Protein AF-A0A7L4N5M8-F1 (afdb_monomer_lite)

Sequence (76 aa):
GEPAILECQPPRGHPEPTIYWKKDKVRIDDREERISIRGGKLMISNTRKSDAGMYTCVGTNMVGERDSDPAELTVF

Radius of gyration: 12.6 Å; chains: 1; bounding box: 30×23×35 Å

InterPro domains:
  IPR003598 Immunoglobulin subtype 2 [SM00408] (1-64)
  IPR003599 Immunoglobulin domain subtype [SM00409] (1-76)
  IPR007110 Immunoglobulin-like domain [PS50835] (1-74)
  IPR013783 Immunoglobulin-like fold [G3DSA:2.60.40.10] (1-76)
  IPR036179 Immunoglobulin-like domain superfamily [SSF48726] (1-75)
  IPR051170 Neural and epithelial cell adhesion domain-containing protein [PTHR12231] (1-75)

pLDDT: mean 95.4, std 3.57, range [79.75, 98.44]

Secondary structure (DSSP, 8-state):
---EEEE--PPP-SSPPEEEEEETTEEPPTTSTTEEEETTEEEESS--GGG-EEEEEEEEETTEEEEPPPEEE---

Organism: NCBI:txid390723

Structure (mmCIF, N/CA/C/O backbone):
data_AF-A0A7L4N5M8-F1
#
_entry.id   AF-A0A7L4N5M8-F1
#
loop_
_atom_site.group_PDB
_atom_site.id
_atom_site.type_symbol
_atom_site.label_atom_id
_atom_site.label_alt_id
_atom_site.label_comp_id
_atom_site.label_asym_id
_atom_site.label_entity_id
_atom_site.label_seq_id
_atom_site.pdbx_PDB_ins_code
_atom_site.Cartn_x
_atom_site.Cartn_y
_atom_site.Cartn_z
_atom_site.occupancy
_atom_site.B_iso_or_equiv
_atom_site.auth_seq_id
_atom_site.auth_comp_id
_atom_site.auth_asym_id
_atom_site.auth_atom_id
_atom_site.pdbx_PDB_model_num
ATOM 1 N N . GLY A 1 1 ? -8.333 3.289 19.589 1.00 87.81 1 GLY A N 1
ATOM 2 C CA . GLY A 1 1 ? -7.846 2.199 18.746 1.00 87.81 1 GLY A CA 1
ATOM 3 C C . GLY A 1 1 ? -6.364 2.076 18.950 1.00 87.81 1 GLY A C 1
ATOM 4 O O . GLY A 1 1 ? -5.702 3.100 19.076 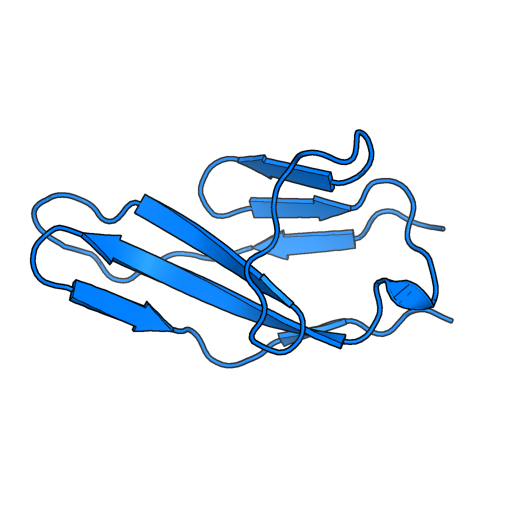1.00 87.81 1 GLY A O 1
ATOM 5 N N . GLU A 1 2 ? -5.866 0.847 18.999 1.00 94.12 2 GLU A N 1
ATOM 6 C CA . GLU A 1 2 ? -4.426 0.577 18.998 1.00 94.12 2 GLU A CA 1
ATOM 7 C C . GLU A 1 2 ? -3.805 0.984 17.653 1.00 94.12 2 GLU A C 1
ATOM 9 O O . GLU A 1 2 ? -4.518 1.023 16.639 1.00 94.12 2 GLU A O 1
ATOM 14 N N . PRO A 1 3 ? -2.505 1.308 17.612 1.00 96.38 3 PRO A N 1
ATOM 15 C CA . PRO A 1 3 ? -1.837 1.609 16.360 1.00 96.38 3 PRO A CA 1
ATOM 16 C C . PRO A 1 3 ? -1.719 0.356 15.482 1.00 96.38 3 PRO A C 1
ATOM 18 O O . PRO A 1 3 ? -1.424 -0.734 15.968 1.00 96.38 3 PRO A O 1
ATOM 21 N N . ALA A 1 4 ? -1.895 0.525 14.172 1.00 97.25 4 ALA A N 1
ATOM 22 C CA . ALA A 1 4 ? -1.606 -0.502 13.172 1.00 97.25 4 ALA A CA 1
ATOM 23 C C . ALA A 1 4 ? -0.449 -0.054 12.275 1.00 97.25 4 ALA A C 1
ATOM 25 O O . ALA A 1 4 ? -0.371 1.115 11.886 1.00 97.25 4 ALA A O 1
ATOM 26 N N . ILE A 1 5 ? 0.440 -0.992 11.945 1.00 97.38 5 ILE A N 1
ATOM 27 C CA . ILE A 1 5 ? 1.589 -0.767 11.065 1.00 97.38 5 ILE A CA 1
ATOM 28 C C . ILE A 1 5 ? 1.576 -1.839 9.980 1.00 97.38 5 ILE A C 1
ATOM 30 O O . ILE A 1 5 ? 1.548 -3.030 10.281 1.00 97.38 5 ILE A O 1
ATOM 34 N N . LEU A 1 6 ? 1.623 -1.402 8.725 1.00 97.69 6 LEU A N 1
ATOM 35 C CA . LEU A 1 6 ? 1.823 -2.255 7.560 1.00 97.69 6 LEU A CA 1
ATOM 36 C C . LEU A 1 6 ? 3.166 -1.904 6.922 1.00 97.69 6 LEU A C 1
ATOM 38 O O . LEU A 1 6 ? 3.475 -0.730 6.706 1.00 97.69 6 LEU A O 1
ATOM 42 N N . GLU A 1 7 ? 3.966 -2.925 6.633 1.00 97.06 7 GLU A N 1
ATOM 43 C CA . GLU A 1 7 ? 5.289 -2.776 6.033 1.00 97.06 7 GLU A CA 1
ATOM 44 C C . GLU A 1 7 ? 5.324 -3.422 4.652 1.00 97.06 7 GLU A C 1
ATOM 46 O O . GLU A 1 7 ? 4.760 -4.491 4.428 1.00 97.06 7 GLU A O 1
ATOM 51 N N . CYS A 1 8 ? 6.000 -2.762 3.720 1.00 96.19 8 CYS A N 1
ATOM 52 C CA . CYS A 1 8 ? 6.171 -3.224 2.356 1.00 96.19 8 CYS A CA 1
ATOM 53 C C . CYS A 1 8 ? 7.577 -2.908 1.857 1.00 96.19 8 CYS A C 1
ATOM 55 O O . CYS A 1 8 ? 8.135 -1.848 2.148 1.00 96.19 8 CYS A O 1
ATOM 57 N N . GLN A 1 9 ? 8.119 -3.807 1.041 1.00 95.75 9 GLN A N 1
ATOM 58 C CA . GLN A 1 9 ? 9.333 -3.569 0.281 1.00 95.75 9 GLN A CA 1
ATOM 59 C C . GLN A 1 9 ? 9.065 -3.880 -1.199 1.00 95.75 9 GLN A C 1
ATOM 61 O O . GLN A 1 9 ? 8.733 -5.022 -1.521 1.00 95.75 9 GLN A O 1
ATOM 66 N N . PRO A 1 10 ? 9.175 -2.896 -2.109 1.00 95.38 10 PRO A N 1
ATOM 67 C CA . PRO A 1 10 ? 8.952 -3.121 -3.526 1.00 95.38 10 PRO A CA 1
ATOM 68 C C . PRO A 1 10 ? 10.113 -3.930 -4.127 1.00 95.38 10 PRO A C 1
ATOM 70 O O . PRO A 1 10 ? 11.220 -3.941 -3.572 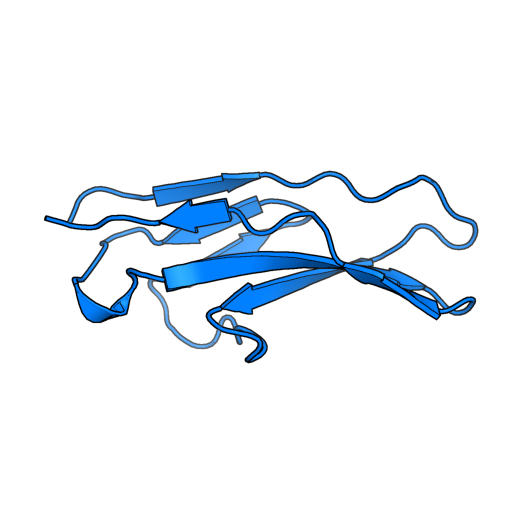1.00 95.38 10 PRO A O 1
ATOM 73 N N . PRO A 1 11 ? 9.899 -4.580 -5.284 1.00 94.88 11 PRO A N 1
ATOM 74 C CA . PRO A 1 11 ? 10.987 -5.157 -6.064 1.00 94.88 11 PRO A CA 1
ATOM 75 C C . PRO A 1 11 ? 12.060 -4.108 -6.370 1.00 94.88 11 PRO A C 1
ATOM 77 O O . PRO A 1 11 ? 11.751 -2.928 -6.521 1.00 94.88 11 PRO A O 1
ATOM 80 N N . ARG A 1 12 ? 13.317 -4.533 -6.522 1.00 95.50 12 ARG A N 1
ATOM 81 C CA . ARG A 1 12 ? 14.372 -3.628 -7.001 1.00 95.50 12 ARG A CA 1
ATOM 82 C C . ARG A 1 12 ? 14.058 -3.157 -8.420 1.00 95.50 12 ARG A C 1
ATOM 84 O O . ARG A 1 12 ? 13.572 -3.936 -9.240 1.00 95.50 12 ARG A O 1
ATOM 91 N N . GLY A 1 13 ? 14.389 -1.906 -8.718 1.00 95.88 13 GLY A N 1
ATOM 92 C CA . GLY A 1 13 ? 14.195 -1.320 -10.039 1.00 95.88 13 GLY A CA 1
ATOM 93 C C . GLY A 1 13 ? 15.150 -0.160 -10.288 1.00 95.88 13 GLY A C 1
ATOM 94 O O . GLY A 1 13 ? 15.674 0.436 -9.354 1.00 95.88 13 GLY A O 1
ATOM 95 N N . HIS A 1 14 ? 15.370 0.165 -11.562 1.00 96.25 14 HIS A N 1
ATOM 96 C CA . HIS A 1 14 ? 16.132 1.344 -11.963 1.00 96.25 14 HIS A CA 1
ATOM 97 C C . HIS A 1 14 ? 15.271 2.227 -12.874 1.00 96.25 14 HIS A C 1
ATOM 99 O O . HIS A 1 14 ? 14.904 1.776 -13.961 1.00 96.25 14 HIS A O 1
ATOM 105 N N . PRO A 1 15 ? 14.947 3.467 -12.465 1.00 96.88 15 PRO A N 1
ATOM 106 C CA . PRO A 1 15 ? 15.196 4.080 -11.152 1.00 96.88 15 PRO A CA 1
ATOM 107 C C . PRO A 1 15 ? 14.528 3.330 -9.986 1.00 96.88 15 PRO A C 1
ATOM 109 O O . PRO A 1 15 ? 13.565 2.588 -10.209 1.00 96.88 15 PRO A O 1
ATOM 112 N N . GLU A 1 16 ? 15.045 3.528 -8.766 1.00 96.44 16 GLU A N 1
ATOM 113 C CA . GLU A 1 16 ? 14.481 2.918 -7.551 1.00 96.44 16 GLU A CA 1
ATOM 114 C C . GLU A 1 16 ? 12.997 3.290 -7.409 1.00 96.44 16 GLU A C 1
ATOM 116 O O . GLU A 1 16 ? 12.643 4.465 -7.574 1.00 96.44 16 GLU A O 1
ATOM 121 N N . PRO A 1 17 ? 12.110 2.317 -7.146 1.00 96.88 17 PRO A N 1
ATOM 122 C CA . PRO A 1 17 ? 10.684 2.574 -7.096 1.00 96.88 17 PRO A CA 1
ATOM 123 C C . PRO A 1 17 ? 10.287 3.344 -5.841 1.00 96.88 17 PRO A C 1
ATOM 125 O O . PRO A 1 17 ? 10.746 3.086 -4.729 1.00 96.88 17 PRO A O 1
ATOM 128 N N . THR A 1 18 ? 9.355 4.267 -6.034 1.00 95.56 18 THR A N 1
ATOM 129 C CA . THR A 1 18 ? 8.636 4.926 -4.943 1.00 95.56 18 THR A CA 1
ATOM 130 C C . THR A 1 18 ? 7.445 4.071 -4.520 1.00 95.56 18 THR A C 1
ATOM 132 O O . THR A 1 18 ? 6.957 3.252 -5.300 1.00 95.56 18 THR A O 1
ATOM 135 N N . ILE A 1 19 ? 6.987 4.237 -3.279 1.00 96.12 19 ILE A N 1
ATOM 136 C CA . ILE A 1 19 ? 5.914 3.421 -2.704 1.00 96.12 19 ILE A CA 1
ATOM 137 C C . ILE A 1 19 ? 4.712 4.298 -2.393 1.00 96.12 19 ILE A C 1
ATOM 139 O O . ILE A 1 19 ? 4.849 5.412 -1.888 1.00 96.12 19 ILE A O 1
ATOM 143 N N . TYR A 1 20 ? 3.529 3.755 -2.640 1.00 96.12 20 TYR A N 1
ATOM 144 C CA . TYR A 1 20 ? 2.285 4.278 -2.105 1.00 96.12 20 TYR A CA 1
ATOM 145 C C . TYR A 1 20 ? 1.348 3.142 -1.696 1.00 96.12 20 TYR A C 1
ATOM 147 O O . TYR A 1 20 ? 1.581 1.982 -2.027 1.00 96.12 20 TYR A O 1
ATOM 155 N N . TRP A 1 21 ? 0.278 3.476 -0.979 1.00 97.69 21 TRP A N 1
ATOM 156 C CA . TRP A 1 21 ? -0.679 2.495 -0.473 1.00 97.69 21 TRP A CA 1
ATOM 157 C C . TRP A 1 21 ? -2.075 2.712 -1.050 1.00 97.69 21 TRP A C 1
ATOM 159 O O . TRP A 1 21 ? -2.493 3.842 -1.315 1.00 97.69 21 TRP A O 1
ATOM 169 N N . LYS A 1 22 ? -2.805 1.613 -1.223 1.00 97.69 22 LYS A N 1
ATOM 170 C CA . LYS A 1 22 ? -4.231 1.580 -1.544 1.00 97.69 22 LYS A CA 1
ATOM 171 C C . LYS A 1 22 ? -4.977 0.871 -0.410 1.00 97.69 22 LYS A C 1
ATOM 173 O O . LYS A 1 22 ? -4.498 -0.152 0.0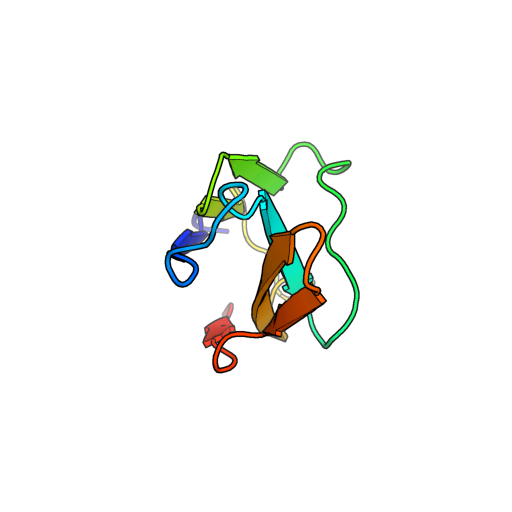70 1.00 97.69 22 LYS A O 1
ATOM 178 N N . LYS A 1 23 ? -6.147 1.382 -0.029 1.00 97.50 23 LYS A N 1
ATOM 179 C CA . LYS A 1 23 ? -7.151 0.701 0.799 1.00 97.50 23 LYS A CA 1
ATOM 180 C C . LYS A 1 23 ? -8.355 0.413 -0.083 1.00 97.50 23 LYS A C 1
ATOM 182 O O . LYS A 1 23 ? -8.880 1.329 -0.710 1.00 97.50 23 LYS A O 1
ATOM 187 N N . ASP A 1 24 ? -8.769 -0.844 -0.173 1.00 97.31 24 ASP A N 1
ATOM 188 C CA . ASP A 1 24 ? -9.917 -1.271 -0.977 1.00 97.31 24 ASP A CA 1
ATOM 189 C C . ASP A 1 24 ? -9.823 -0.761 -2.432 1.00 97.31 24 ASP A C 1
ATOM 191 O O . ASP A 1 24 ? -10.795 -0.306 -3.031 1.00 97.31 24 ASP A O 1
ATOM 195 N N . LYS A 1 25 ? -8.606 -0.829 -3.000 1.00 96.75 25 LYS A N 1
ATOM 196 C CA . LYS A 1 25 ? -8.212 -0.337 -4.341 1.00 96.75 25 LYS A CA 1
ATOM 197 C C . LYS A 1 25 ? -8.191 1.188 -4.516 1.00 96.75 25 LYS A C 1
ATOM 199 O O . LYS A 1 25 ? -7.804 1.661 -5.584 1.00 96.75 25 LYS A O 1
ATOM 204 N N . VAL A 1 26 ? -8.528 1.961 -3.488 1.00 96.44 26 VAL A N 1
ATOM 205 C CA . VAL A 1 26 ? -8.476 3.428 -3.497 1.00 96.44 26 VAL A CA 1
ATOM 206 C C . VAL A 1 26 ? -7.157 3.895 -2.895 1.00 96.44 26 VAL A C 1
ATOM 208 O O . VAL A 1 26 ? -6.760 3.433 -1.828 1.00 96.44 26 VAL A O 1
ATOM 211 N N . ARG A 1 27 ? -6.457 4.808 -3.575 1.00 95.56 27 ARG A N 1
ATOM 212 C CA . ARG A 1 27 ? -5.201 5.379 -3.073 1.00 95.56 27 ARG A CA 1
ATOM 213 C C . ARG A 1 27 ? -5.433 6.061 -1.722 1.00 95.56 27 ARG A C 1
ATOM 215 O O . ARG A 1 27 ? -6.370 6.840 -1.575 1.00 95.56 27 ARG A O 1
ATOM 222 N N . ILE A 1 28 ? -4.562 5.773 -0.762 1.00 94.50 28 ILE A N 1
ATOM 223 C CA . ILE A 1 28 ? -4.547 6.448 0.532 1.00 94.50 28 ILE A CA 1
ATOM 224 C C . ILE A 1 28 ? -3.752 7.737 0.376 1.00 94.50 28 ILE A C 1
ATOM 226 O O . ILE A 1 28 ? -2.574 7.703 0.016 1.00 94.50 28 ILE A O 1
ATOM 230 N N . ASP A 1 29 ? -4.401 8.852 0.680 1.00 86.56 29 ASP A N 1
ATOM 231 C CA . ASP A 1 29 ? -3.733 10.130 0.867 1.00 86.56 29 ASP A CA 1
ATOM 232 C C . ASP A 1 29 ? -3.407 10.298 2.358 1.00 86.56 29 ASP A C 1
ATOM 234 O O . ASP A 1 29 ? -4.252 10.067 3.223 1.00 86.56 29 ASP A O 1
ATOM 238 N N . ASP A 1 30 ? -2.197 10.742 2.679 1.00 79.75 30 ASP A N 1
ATOM 239 C CA . ASP A 1 30 ? -1.714 10.998 4.044 1.00 79.75 30 ASP A CA 1
ATOM 240 C C . ASP A 1 30 ? -2.204 12.346 4.612 1.00 79.75 30 ASP A C 1
ATOM 242 O O . ASP A 1 30 ? -1.529 13.000 5.401 1.00 79.75 30 ASP A O 1
ATOM 246 N N . ARG A 1 31 ? -3.407 12.778 4.213 1.00 83.19 31 ARG A N 1
ATOM 247 C CA . ARG A 1 31 ? -4.001 14.059 4.639 1.00 83.19 31 ARG A CA 1
ATOM 248 C C . ARG A 1 31 ? -4.584 14.012 6.048 1.00 83.19 31 ARG A C 1
ATOM 250 O O . ARG A 1 31 ? -4.823 15.058 6.645 1.00 83.19 31 ARG A O 1
ATOM 257 N N . GLU A 1 32 ? -4.863 12.818 6.562 1.00 86.25 32 GLU A N 1
ATOM 258 C CA . GLU A 1 32 ? -5.331 12.637 7.932 1.00 86.25 32 GLU A CA 1
ATOM 259 C C . GLU A 1 32 ? -4.148 12.579 8.899 1.00 86.25 32 GLU A C 1
ATOM 261 O O . GLU A 1 32 ? -3.293 11.714 8.757 1.00 86.25 32 GLU A O 1
ATOM 266 N N . GLU A 1 33 ? -4.150 13.391 9.961 1.00 90.75 33 GLU A N 1
ATOM 267 C CA . GLU A 1 33 ? -3.071 13.413 10.973 1.00 90.75 33 GLU A CA 1
ATOM 268 C C . GLU A 1 33 ? -2.773 12.042 11.615 1.00 90.75 33 GLU A C 1
ATOM 270 O O . GLU A 1 33 ? -1.674 11.801 12.113 1.00 90.75 33 GLU A O 1
ATOM 275 N N . ARG A 1 34 ? -3.751 11.123 11.619 1.00 94.25 34 ARG A N 1
ATOM 276 C CA . ARG A 1 34 ? -3.592 9.760 12.157 1.00 94.25 34 ARG A CA 1
ATOM 277 C C . ARG A 1 34 ? -2.843 8.814 11.222 1.00 94.25 34 ARG A C 1
ATOM 279 O O . ARG A 1 34 ? -2.397 7.763 11.682 1.00 94.25 34 ARG A O 1
ATOM 286 N N . ILE A 1 35 ? -2.791 9.130 9.930 1.00 95.19 35 ILE A N 1
ATOM 287 C CA . ILE A 1 35 ? -2.241 8.275 8.882 1.00 95.19 35 ILE A CA 1
ATOM 288 C C . ILE A 1 35 ? -0.907 8.867 8.451 1.00 95.19 35 ILE A C 1
ATOM 290 O O . ILE A 1 35 ? -0.816 10.031 8.085 1.00 95.19 35 ILE A O 1
ATOM 294 N N . SER A 1 36 ? 0.143 8.054 8.473 1.00 94.81 36 SER A N 1
ATOM 295 C CA . SER A 1 36 ? 1.455 8.476 7.988 1.00 94.81 36 SER A CA 1
ATOM 296 C C . SER A 1 36 ? 2.074 7.412 7.098 1.00 94.81 36 SER A C 1
ATOM 298 O O . SER A 1 36 ? 2.018 6.218 7.405 1.00 94.81 36 SER A O 1
ATOM 300 N N . ILE A 1 37 ? 2.669 7.859 5.993 1.00 94.25 37 ILE A N 1
ATOM 301 C CA . ILE A 1 37 ? 3.385 7.009 5.044 1.00 94.25 37 ILE A CA 1
ATOM 302 C C . ILE A 1 37 ? 4.845 7.455 5.032 1.00 94.25 37 ILE A C 1
ATOM 304 O O . ILE A 1 37 ? 5.157 8.604 4.725 1.00 94.25 37 ILE A O 1
ATOM 308 N N . ARG A 1 38 ? 5.760 6.555 5.402 1.00 90.94 38 ARG A N 1
ATOM 309 C CA . ARG A 1 38 ? 7.207 6.817 5.391 1.00 90.94 38 ARG A CA 1
ATOM 310 C C . ARG A 1 38 ? 7.936 5.661 4.727 1.00 90.94 38 ARG A C 1
ATOM 312 O O . ARG A 1 38 ? 8.063 4.579 5.302 1.00 90.94 38 ARG A O 1
ATOM 319 N N . GLY A 1 39 ? 8.415 5.899 3.507 1.00 88.06 39 GLY A N 1
ATOM 320 C CA . GLY A 1 39 ? 8.968 4.843 2.663 1.00 88.06 39 GLY A CA 1
ATOM 321 C C . GLY A 1 39 ? 7.927 3.746 2.444 1.00 88.06 39 GLY A C 1
ATOM 322 O O . GLY A 1 39 ? 6.818 4.019 1.998 1.00 88.06 39 GLY A O 1
ATOM 323 N N . GLY A 1 40 ? 8.275 2.513 2.806 1.00 92.75 40 GLY A N 1
ATOM 324 C CA . GLY A 1 40 ? 7.384 1.359 2.700 1.00 92.75 40 GLY A CA 1
ATOM 325 C C . GLY A 1 40 ? 6.461 1.126 3.891 1.00 92.75 40 GLY A C 1
ATOM 326 O O . GLY A 1 40 ? 5.793 0.100 3.918 1.00 92.75 40 GLY A O 1
ATOM 327 N N . LYS A 1 41 ? 6.427 2.021 4.887 1.00 95.94 41 LYS A N 1
ATOM 328 C CA . LYS A 1 41 ? 5.600 1.847 6.090 1.00 95.94 41 LYS A CA 1
ATOM 329 C C . LYS A 1 41 ? 4.365 2.735 6.052 1.00 95.94 41 LYS A C 1
ATOM 331 O O . LYS A 1 41 ? 4.492 3.948 5.889 1.00 95.94 41 LYS A O 1
ATOM 336 N N . LEU A 1 42 ? 3.202 2.127 6.259 1.00 97.06 42 LEU A N 1
ATOM 337 C CA . LEU A 1 42 ? 1.938 2.800 6.542 1.00 97.06 42 LEU A CA 1
ATOM 338 C C . LEU A 1 42 ? 1.616 2.614 8.025 1.00 97.06 42 LEU A C 1
ATOM 340 O O . LEU A 1 42 ? 1.521 1.484 8.500 1.00 97.06 42 LEU A O 1
ATOM 344 N N . MET A 1 43 ? 1.435 3.716 8.749 1.00 97.00 43 MET A N 1
ATOM 345 C CA . MET A 1 43 ? 1.067 3.703 10.164 1.00 97.00 43 MET A CA 1
ATOM 346 C C . MET A 1 43 ? -0.255 4.437 10.375 1.00 97.00 43 MET A C 1
ATOM 348 O O . MET A 1 43 ? -0.404 5.582 9.947 1.00 97.00 43 MET A O 1
ATOM 352 N N . ILE A 1 44 ? -1.178 3.783 11.081 1.00 97.25 44 ILE A N 1
ATOM 353 C CA . ILE A 1 44 ? -2.454 4.338 11.540 1.00 97.25 44 ILE A CA 1
ATOM 354 C C . ILE A 1 44 ? -2.391 4.387 13.066 1.00 97.25 44 ILE A C 1
ATOM 356 O O . ILE A 1 44 ? -2.477 3.349 13.715 1.00 97.25 44 ILE A O 1
ATOM 360 N N . SER A 1 45 ? -2.207 5.572 13.651 1.00 96.00 45 SER A N 1
ATOM 361 C CA . SER A 1 45 ? -1.888 5.718 15.084 1.00 96.00 45 SER A CA 1
ATOM 362 C C . SER A 1 45 ? -3.049 5.403 16.034 1.00 96.00 45 SER A C 1
ATOM 364 O O . SER A 1 45 ? -2.822 4.998 17.168 1.00 96.00 45 SER A O 1
ATOM 366 N N . ASN A 1 46 ? -4.290 5.584 15.582 1.00 95.44 46 ASN A N 1
ATOM 367 C CA . ASN A 1 46 ? -5.496 5.328 16.365 1.00 95.44 46 ASN A CA 1
ATOM 368 C C . ASN A 1 46 ? -6.558 4.696 15.460 1.00 95.44 46 ASN A C 1
ATOM 370 O O . ASN A 1 46 ? -7.333 5.421 14.825 1.00 95.44 46 ASN A O 1
ATOM 374 N N . THR A 1 47 ? -6.550 3.364 15.366 1.00 96.69 47 THR A N 1
ATOM 375 C CA . THR A 1 47 ? -7.422 2.603 14.457 1.00 96.69 47 THR A CA 1
ATOM 376 C C . THR A 1 47 ? -8.911 2.751 14.776 1.00 96.69 47 THR A C 1
ATOM 378 O O . THR A 1 47 ? -9.333 2.865 15.932 1.00 96.69 47 THR A O 1
ATOM 381 N N . ARG A 1 48 ? -9.719 2.749 13.715 1.00 96.31 48 ARG A N 1
ATOM 382 C CA . ARG A 1 48 ? -11.186 2.803 13.722 1.00 96.31 48 ARG A CA 1
ATOM 383 C C . ARG A 1 48 ? -11.747 1.637 12.912 1.00 96.31 48 ARG A C 1
ATOM 385 O O . ARG A 1 48 ? -11.079 1.125 12.024 1.00 96.31 48 ARG A O 1
ATOM 392 N N . LYS A 1 49 ? -13.014 1.271 13.133 1.00 96.62 49 LYS A N 1
ATOM 393 C CA . LYS A 1 49 ? -13.684 0.220 12.336 1.00 96.62 49 LYS A CA 1
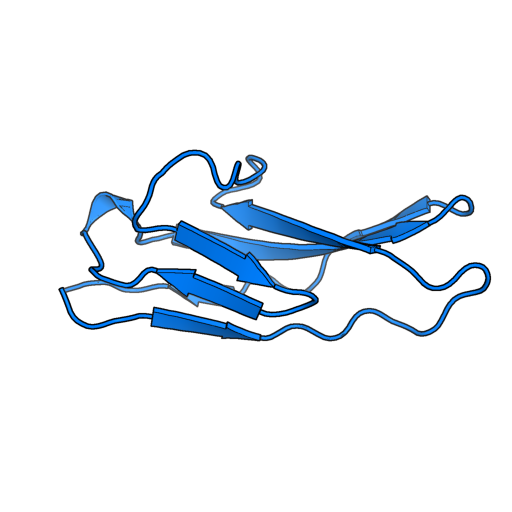ATOM 394 C C . LYS A 1 49 ? -13.701 0.521 10.833 1.00 96.62 49 LYS A C 1
ATOM 396 O O . LYS A 1 49 ? -13.628 -0.398 10.032 1.00 96.62 49 LYS A O 1
ATOM 401 N N . SER A 1 50 ? -13.739 1.800 10.454 1.00 95.38 50 SER A N 1
ATOM 402 C CA . SER A 1 50 ? -13.627 2.256 9.060 1.00 95.38 50 SER A CA 1
ATOM 403 C C . SER A 1 50 ? -12.262 1.984 8.425 1.00 95.38 50 SER A C 1
ATOM 405 O O . SER A 1 50 ? -12.153 1.964 7.200 1.00 95.38 50 SER A O 1
ATOM 407 N N . ASP A 1 51 ? -11.228 1.808 9.249 1.00 96.50 51 ASP A N 1
ATOM 408 C CA . ASP A 1 51 ? -9.872 1.524 8.795 1.00 96.50 51 ASP A CA 1
ATOM 409 C C . ASP A 1 51 ? -9.733 0.036 8.414 1.00 96.50 51 ASP A C 1
ATOM 411 O O . ASP A 1 51 ? -8.820 -0.314 7.682 1.00 96.50 51 ASP A O 1
ATOM 415 N N . ALA A 1 52 ? -10.658 -0.845 8.817 1.00 97.81 52 ALA A N 1
ATOM 416 C CA . ALA A 1 52 ? -10.652 -2.231 8.358 1.00 97.81 52 ALA A CA 1
ATOM 417 C C . ALA A 1 52 ? -10.845 -2.319 6.832 1.00 97.81 52 ALA A C 1
ATOM 419 O O . ALA A 1 52 ? -11.601 -1.534 6.246 1.00 97.81 52 ALA A O 1
ATOM 420 N N . GLY A 1 53 ? -10.156 -3.257 6.186 1.00 97.81 53 GLY A N 1
ATOM 421 C CA . GLY A 1 53 ? -10.204 -3.433 4.734 1.00 97.81 53 GLY A CA 1
ATOM 422 C C . GLY A 1 53 ? -8.948 -4.080 4.162 1.00 97.81 53 GLY A C 1
ATOM 423 O O . GLY A 1 53 ? -8.068 -4.531 4.898 1.00 97.81 53 GLY A O 1
ATOM 424 N N . MET A 1 54 ? -8.870 -4.106 2.834 1.00 98.44 54 MET A N 1
ATOM 425 C CA . MET A 1 54 ? -7.765 -4.717 2.097 1.00 98.44 54 MET A CA 1
ATOM 426 C C . MET A 1 54 ? -6.743 -3.659 1.699 1.00 98.44 54 MET A C 1
ATOM 428 O O . MET A 1 54 ? -7.047 -2.735 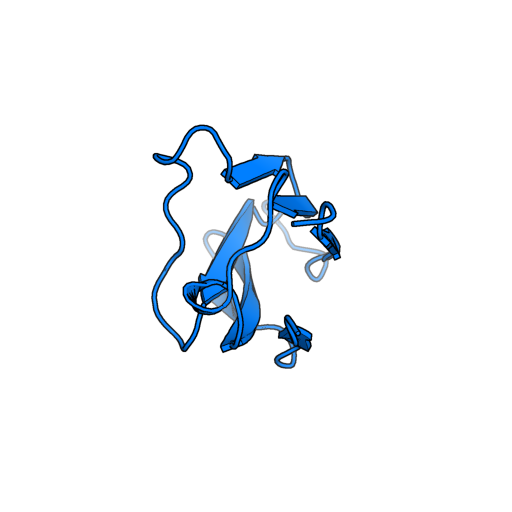0.943 1.00 98.44 54 MET A O 1
ATOM 432 N N . TYR A 1 55 ? -5.519 -3.809 2.185 1.00 98.06 55 TYR A N 1
ATOM 433 C CA . TYR A 1 55 ? -4.420 -2.894 1.933 1.00 98.06 55 TYR A CA 1
ATOM 434 C C . TYR A 1 55 ? -3.452 -3.481 0.916 1.00 98.06 55 TYR A C 1
ATOM 436 O O . TYR A 1 55 ? -2.980 -4.608 1.053 1.00 98.06 55 TYR A O 1
ATOM 444 N N . THR A 1 56 ? -3.124 -2.688 -0.095 1.00 98.12 56 THR A N 1
ATOM 445 C CA . THR A 1 56 ? -2.180 -3.061 -1.146 1.00 98.12 56 THR A CA 1
ATOM 446 C C . THR A 1 56 ? -1.086 -2.013 -1.217 1.00 98.12 56 THR A C 1
ATOM 448 O O . THR A 1 56 ? -1.361 -0.815 -1.323 1.00 98.12 56 THR A O 1
ATOM 451 N N . CYS A 1 57 ? 0.159 -2.466 -1.165 1.00 97.38 57 CYS A N 1
ATOM 452 C CA . CYS A 1 57 ? 1.315 -1.630 -1.428 1.00 97.38 57 CYS A CA 1
ATOM 453 C C . CYS A 1 57 ? 1.572 -1.583 -2.932 1.00 97.38 57 CYS A C 1
ATOM 455 O O . CYS A 1 57 ? 1.454 -2.601 -3.613 1.00 97.38 57 CYS A O 1
ATOM 457 N N . VAL A 1 58 ? 1.949 -0.418 -3.447 1.00 97.38 58 VAL A N 1
ATOM 458 C CA . VAL A 1 58 ? 2.263 -0.241 -4.861 1.00 97.38 58 VAL A CA 1
ATOM 459 C C . VAL A 1 58 ? 3.642 0.371 -5.010 1.00 97.38 58 VAL A C 1
ATOM 461 O O . VAL A 1 58 ? 3.887 1.490 -4.556 1.00 97.38 58 VAL A O 1
ATOM 464 N N . GLY A 1 59 ? 4.536 -0.370 -5.662 1.00 97.31 59 GLY A N 1
ATOM 465 C CA . GLY A 1 59 ? 5.829 0.131 -6.114 1.00 97.31 59 GLY A CA 1
ATOM 466 C C . GLY A 1 59 ? 5.701 0.716 -7.517 1.00 97.31 59 GLY A C 1
ATOM 467 O O . GLY A 1 59 ? 5.200 0.039 -8.413 1.00 97.31 59 GLY A O 1
ATOM 468 N N . THR A 1 60 ? 6.156 1.952 -7.719 1.00 96.88 60 THR A N 1
ATOM 469 C CA . THR A 1 60 ? 6.068 2.650 -9.009 1.00 96.88 60 THR A CA 1
ATOM 470 C C . THR A 1 60 ? 7.381 3.333 -9.379 1.00 96.88 60 THR A C 1
ATOM 472 O O . THR A 1 60 ? 8.026 3.990 -8.554 1.00 96.88 60 THR A O 1
ATOM 475 N N . ASN A 1 61 ? 7.793 3.159 -10.633 1.00 97.00 61 ASN A N 1
ATOM 476 C CA . ASN A 1 61 ? 8.870 3.910 -11.271 1.00 97.00 61 ASN A CA 1
ATOM 477 C C . ASN A 1 61 ? 8.503 4.205 -12.738 1.00 97.00 61 ASN A C 1
ATOM 479 O O . ASN A 1 61 ? 7.408 3.888 -13.195 1.00 97.00 61 ASN A O 1
ATOM 483 N N . MET A 1 62 ? 9.427 4.791 -13.506 1.00 97.56 62 MET A N 1
ATOM 484 C CA . MET A 1 62 ? 9.167 5.142 -14.912 1.00 97.56 62 MET A CA 1
ATOM 485 C C . MET A 1 62 ? 8.881 3.943 -15.837 1.00 97.56 62 MET A C 1
ATOM 487 O O . MET A 1 62 ? 8.387 4.146 -16.941 1.00 97.56 62 MET A O 1
ATOM 491 N N . VAL A 1 63 ? 9.206 2.712 -15.422 1.00 97.25 63 VAL A N 1
ATOM 492 C CA . VAL A 1 63 ? 8.899 1.489 -16.183 1.00 97.25 63 VAL A CA 1
ATOM 493 C C . VAL A 1 63 ? 7.445 1.069 -15.961 1.00 97.25 63 VAL A C 1
ATOM 495 O O . VAL A 1 63 ? 6.817 0.515 -16.862 1.00 97.25 63 VAL A O 1
ATOM 498 N N . GLY A 1 64 ? 6.896 1.338 -14.775 1.00 96.75 64 GLY A N 1
ATOM 499 C CA . GLY A 1 64 ? 5.492 1.110 -14.459 1.00 96.75 64 GLY A CA 1
ATOM 500 C C . GLY A 1 64 ? 5.245 0.834 -12.981 1.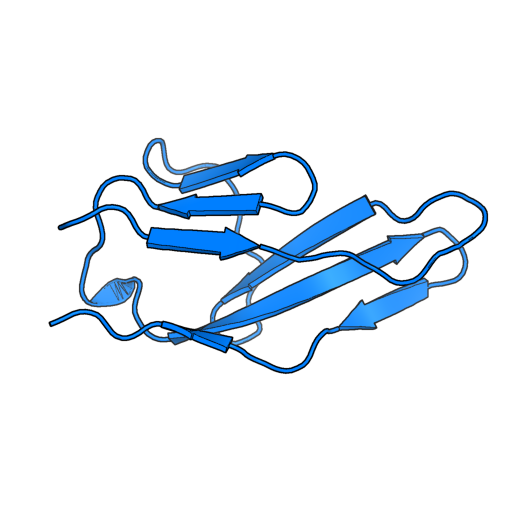00 96.75 64 GLY A C 1
ATOM 501 O O . GLY A 1 64 ? 6.077 1.126 -12.122 1.00 96.75 64 GLY A O 1
ATOM 502 N N . GLU A 1 65 ? 4.087 0.233 -12.704 1.00 96.81 65 GLU A N 1
ATOM 503 C CA . GLU A 1 65 ? 3.617 -0.058 -11.347 1.00 96.81 65 GLU A CA 1
ATOM 504 C C . GLU A 1 65 ? 3.504 -1.563 -11.083 1.00 96.81 65 GLU A C 1
ATOM 506 O O . GLU A 1 65 ? 3.232 -2.357 -11.994 1.00 96.81 65 GLU A O 1
ATOM 511 N N . ARG A 1 66 ? 3.700 -1.965 -9.826 1.00 96.94 66 ARG A N 1
ATOM 512 C CA . ARG A 1 66 ? 3.443 -3.321 -9.331 1.00 96.94 66 ARG A CA 1
ATOM 513 C C . ARG A 1 66 ? 2.742 -3.259 -7.980 1.00 96.94 66 ARG A C 1
ATOM 515 O O . ARG A 1 66 ? 3.263 -2.658 -7.043 1.00 96.94 66 ARG A O 1
ATOM 522 N N . ASP A 1 67 ? 1.589 -3.911 -7.913 1.00 97.56 67 ASP A N 1
ATOM 523 C CA . ASP A 1 67 ? 0.802 -4.096 -6.697 1.00 97.56 67 ASP A CA 1
ATOM 524 C C . ASP A 1 67 ? 1.327 -5.329 -5.928 1.00 97.56 67 ASP A C 1
ATOM 526 O O . ASP A 1 67 ? 1.740 -6.318 -6.539 1.00 97.56 67 ASP A O 1
ATOM 530 N N . SER A 1 68 ? 1.327 -5.269 -4.595 1.00 97.69 68 SER A N 1
ATOM 531 C CA . SER A 1 68 ? 1.575 -6.423 -3.723 1.00 97.69 68 SER A CA 1
ATOM 532 C C . SER A 1 68 ? 0.352 -7.339 -3.632 1.00 97.69 68 SER A C 1
ATOM 534 O O . SER A 1 68 ? -0.760 -6.951 -4.001 1.00 97.69 68 SER A O 1
ATOM 536 N N . ASP A 1 69 ? 0.523 -8.512 -3.022 1.00 97.25 69 ASP A N 1
ATOM 537 C CA . ASP A 1 69 ? -0.626 -9.258 -2.511 1.00 97.25 69 ASP A CA 1
ATOM 538 C C . ASP A 1 69 ? -1.389 -8.404 -1.472 1.00 97.25 69 ASP A C 1
ATOM 540 O O . ASP A 1 69 ? -0.755 -7.634 -0.731 1.00 97.25 69 ASP A O 1
ATOM 544 N N . PRO A 1 70 ? -2.734 -8.474 -1.418 1.00 97.31 70 PRO A N 1
ATOM 545 C CA . PRO A 1 70 ? -3.512 -7.724 -0.438 1.00 97.31 70 PRO A CA 1
ATOM 546 C C . PRO A 1 70 ? -3.296 -8.238 0.991 1.00 97.31 70 PRO A C 1
ATOM 548 O O . PRO A 1 70 ? -3.402 -9.436 1.248 1.00 97.31 70 PRO A O 1
ATOM 551 N N . ALA A 1 71 ? -3.073 -7.319 1.928 1.00 98.06 71 ALA A N 1
ATOM 552 C CA . ALA A 1 71 ? -3.082 -7.584 3.362 1.00 98.06 71 ALA A CA 1
ATOM 553 C C . ALA A 1 71 ? -4.420 -7.143 3.970 1.00 98.06 71 ALA A C 1
ATOM 555 O O . ALA A 1 71 ? -4.855 -6.010 3.762 1.00 98.06 71 ALA A O 1
ATOM 556 N N . GLU A 1 72 ? -5.069 -8.015 4.735 1.00 98.06 72 GLU A N 1
ATOM 557 C CA . GLU A 1 72 ? -6.320 -7.688 5.422 1.00 98.06 72 GLU A CA 1
ATOM 558 C C . GLU A 1 72 ? -6.038 -7.046 6.787 1.00 98.06 72 GLU A C 1
ATOM 560 O O . GLU A 1 72 ? -5.350 -7.627 7.628 1.00 98.06 72 GLU A O 1
ATOM 565 N N . LEU A 1 73 ? -6.582 -5.848 7.022 1.00 97.62 73 LEU A N 1
ATOM 566 C CA . LEU A 1 73 ? -6.594 -5.211 8.338 1.00 97.62 73 LEU A CA 1
ATOM 567 C C . LEU A 1 73 ? -7.961 -5.423 8.992 1.00 97.62 73 LEU A C 1
ATOM 569 O O . LEU A 1 73 ? -8.973 -4.913 8.511 1.00 97.62 73 LEU A O 1
ATOM 573 N N . THR A 1 74 ? -7.983 -6.116 10.128 1.00 96.88 74 THR A N 1
ATOM 574 C CA . THR A 1 74 ? -9.181 -6.302 10.957 1.00 96.88 74 THR A CA 1
ATOM 575 C C . THR A 1 74 ? -9.123 -5.412 12.197 1.00 96.88 74 THR A C 1
ATOM 577 O O . THR A 1 74 ? -8.107 -5.392 12.891 1.00 96.88 74 THR A O 1
ATOM 580 N N . VAL A 1 75 ? -10.216 -4.712 12.511 1.00 96.25 75 VAL A N 1
ATOM 581 C CA . VAL A 1 75 ? -10.335 -3.844 13.696 1.00 96.25 75 VAL A CA 1
ATOM 582 C C . VAL A 1 75 ? -11.606 -4.222 14.459 1.00 96.25 75 VAL A C 1
ATOM 584 O O . VAL A 1 75 ? -12.689 -4.219 13.871 1.00 96.25 75 VAL A O 1
ATOM 587 N N . PHE A 1 76 ? -11.478 -4.544 15.749 1.00 86.44 76 PHE A N 1
ATOM 588 C CA . PHE A 1 76 ? -12.573 -5.030 16.604 1.00 86.44 76 PHE A CA 1
ATOM 589 C C . PHE A 1 76 ? -13.158 -3.926 17.496 1.00 86.44 76 PHE A C 1
ATOM 591 O O . PHE A 1 76 ? -12.368 -3.113 18.024 1.00 86.44 76 PHE A O 1
#

Foldseek 3Di:
DAKDKDFDDDDQDVVGWFKFKDFVNHTDDQPDPQWDDDGRMIMRHDDDQVSFGWMWMWTADPVGIDIDDTDTDHDD